Protein AF-A0AA40VUU6-F1 (afdb_monomer_lite)

Sequence (37 aa):
MILTPIRCPHCQDVNICRNGRTSTGKQRYICKNPECH

Radius of gyration: 10.92 Å; chains: 1; bounding box: 24×23×27 Å

Structure (mmCIF, N/CA/C/O backbone):
data_AF-A0AA40VUU6-F1
#
_entry.id   AF-A0AA40VUU6-F1
#
loop_
_atom_site.group_PDB
_atom_site.id
_atom_site.type_symbol
_atom_site.label_atom_id
_atom_site.label_alt_id
_atom_site.label_comp_id
_atom_site.label_asym_id
_atom_site.label_entity_id
_atom_site.label_seq_id
_atom_site.pdbx_PDB_ins_code
_atom_site.Cartn_x
_atom_site.Cartn_y
_atom_site.Cartn_z
_atom_site.occupancy
_atom_site.B_iso_or_equiv
_atom_site.auth_seq_id
_atom_site.auth_comp_id
_atom_site.auth_asym_id
_atom_site.auth_atom_id
_atom_site.pdbx_PDB_model_num
ATOM 1 N N . MET A 1 1 ? -14.286 -14.615 -0.273 1.00 49.72 1 MET A N 1
ATOM 2 C CA . MET A 1 1 ? -13.585 -13.376 0.140 1.00 49.72 1 MET A CA 1
ATOM 3 C C . MET A 1 1 ? -13.109 -12.670 -1.119 1.00 49.72 1 MET A C 1
ATOM 5 O O . MET A 1 1 ? -12.479 -13.325 -1.936 1.00 49.72 1 MET A O 1
ATOM 9 N N . ILE A 1 2 ? -13.443 -11.392 -1.309 1.00 64.25 2 ILE A N 1
ATOM 10 C CA . ILE A 1 2 ? -12.991 -10.598 -2.464 1.00 64.25 2 ILE A CA 1
ATOM 11 C C . ILE A 1 2 ? -11.755 -9.816 -2.016 1.00 64.25 2 ILE A C 1
ATOM 13 O O . ILE A 1 2 ? -11.833 -9.013 -1.089 1.00 64.25 2 ILE A O 1
ATOM 17 N N . LEU A 1 3 ? -10.605 -10.091 -2.631 1.00 70.75 3 LEU A N 1
ATOM 18 C CA . LEU A 1 3 ? -9.364 -9.362 -2.382 1.00 70.75 3 LEU A CA 1
ATOM 19 C C . LEU A 1 3 ? -9.277 -8.227 -3.399 1.00 70.75 3 LEU A C 1
ATOM 21 O O . LEU A 1 3 ? -8.851 -8.441 -4.530 1.00 70.75 3 LEU A O 1
ATOM 25 N N . THR A 1 4 ? -9.713 -7.027 -3.020 1.00 76.75 4 THR A N 1
ATOM 26 C CA . THR A 1 4 ? -9.543 -5.853 -3.881 1.00 76.75 4 THR A CA 1
ATOM 27 C C . THR A 1 4 ? -8.061 -5.477 -3.904 1.00 76.75 4 THR A C 1
ATOM 29 O O . THR A 1 4 ? -7.513 -5.153 -2.843 1.00 76.75 4 THR A O 1
ATOM 32 N N . PRO A 1 5 ? -7.389 -5.519 -5.069 1.00 77.06 5 PRO A N 1
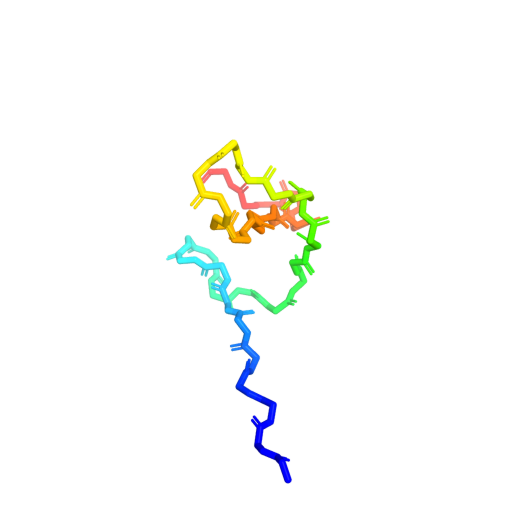ATOM 33 C CA . PRO A 1 5 ? -6.004 -5.100 -5.163 1.00 77.06 5 PRO A CA 1
ATOM 34 C C . PRO A 1 5 ? -5.944 -3.604 -4.878 1.00 77.06 5 PRO A C 1
ATOM 36 O O . PRO A 1 5 ? -6.611 -2.794 -5.524 1.00 77.06 5 PRO A O 1
ATOM 39 N N . ILE A 1 6 ? -5.163 -3.242 -3.870 1.00 81.88 6 ILE A N 1
ATOM 40 C CA . ILE A 1 6 ? -4.885 -1.842 -3.591 1.00 81.88 6 ILE A CA 1
ATOM 41 C C . ILE A 1 6 ? -3.870 -1.410 -4.646 1.00 81.88 6 ILE A C 1
ATOM 43 O O . ILE A 1 6 ? -2.903 -2.116 -4.925 1.00 81.88 6 ILE A O 1
ATOM 47 N N . ARG A 1 7 ? -4.151 -0.285 -5.290 1.00 86.94 7 ARG A N 1
ATOM 48 C CA . ARG A 1 7 ? -3.316 0.29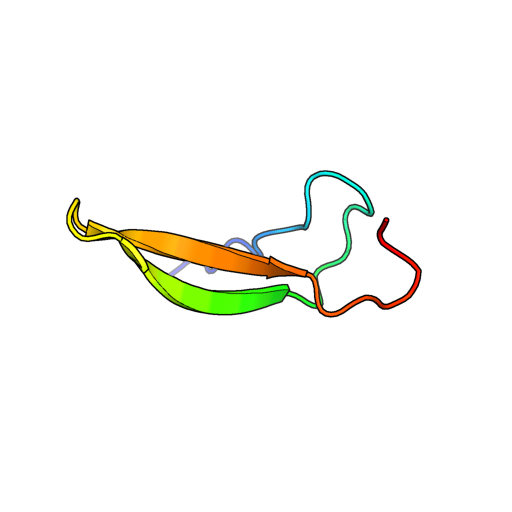2 -6.340 1.00 86.94 7 ARG A CA 1
ATOM 49 C C . ARG A 1 7 ? -2.692 1.569 -5.818 1.00 86.94 7 ARG A C 1
ATOM 51 O O . ARG A 1 7 ? -3.310 2.275 -5.017 1.00 86.94 7 ARG A O 1
ATOM 58 N N . CYS A 1 8 ? -1.473 1.856 -6.252 1.00 85.25 8 CYS A N 1
ATOM 59 C CA . CYS A 1 8 ? -0.853 3.135 -5.957 1.00 85.25 8 CYS A CA 1
ATOM 60 C C . CYS A 1 8 ? -1.684 4.261 -6.599 1.00 85.25 8 CYS A C 1
ATOM 62 O O . CYS A 1 8 ? -1.977 4.175 -7.788 1.00 85.25 8 CYS A O 1
ATOM 64 N N . PRO A 1 9 ? -2.065 5.324 -5.876 1.00 85.25 9 PRO A N 1
ATOM 65 C CA . PRO A 1 9 ? -2.839 6.419 -6.464 1.00 85.25 9 PRO A CA 1
ATOM 66 C C . PRO A 1 9 ? -2.050 7.234 -7.504 1.00 85.25 9 PRO A C 1
ATOM 68 O O . PRO A 1 9 ? -2.663 7.925 -8.306 1.00 85.25 9 PRO A O 1
ATOM 71 N N . HIS A 1 10 ? -0.716 7.135 -7.511 1.00 85.94 10 HIS A N 1
ATOM 72 C CA . HIS A 1 10 ? 0.156 7.876 -8.427 1.00 85.94 10 HIS A CA 1
ATOM 73 C C . HIS A 1 10 ? 0.329 7.151 -9.766 1.00 85.94 10 HIS A C 1
ATOM 75 O O . HIS A 1 10 ? -0.003 7.683 -10.817 1.00 85.94 10 HIS A O 1
ATOM 81 N N . CYS A 1 11 ? 0.807 5.908 -9.721 1.00 87.12 11 CYS A N 1
ATOM 82 C CA . CYS A 1 11 ? 1.127 5.117 -10.911 1.00 87.12 11 CYS A CA 1
ATOM 83 C C . CYS A 1 11 ? 0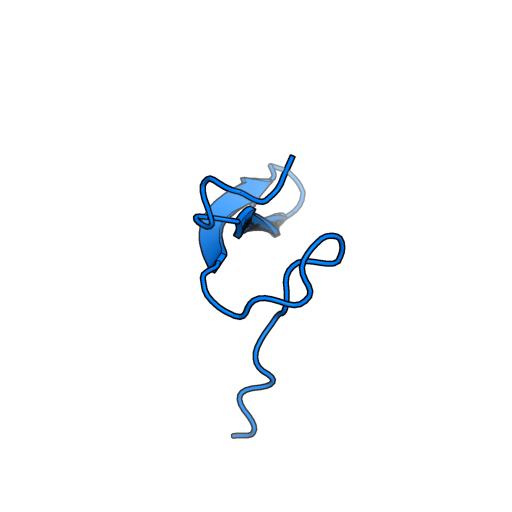.072 4.045 -11.244 1.00 87.12 11 CYS A C 1
ATOM 85 O O . CYS A 1 11 ? 0.239 3.310 -12.208 1.00 87.12 11 CYS A O 1
ATOM 87 N N . GLN A 1 12 ? -0.993 3.907 -10.440 1.00 85.75 12 GLN A N 1
ATOM 88 C CA . GLN A 1 12 ? -2.016 2.842 -10.534 1.00 85.75 12 GLN A CA 1
ATOM 89 C C . GLN A 1 12 ? -1.473 1.410 -10.445 1.00 85.75 12 GLN A C 1
ATOM 91 O O . GLN A 1 12 ? -2.221 0.440 -10.584 1.00 85.75 12 GLN A O 1
ATOM 96 N N . ASP A 1 13 ? -0.190 1.283 -10.127 1.00 86.25 13 ASP A N 1
ATOM 97 C CA . ASP A 1 13 ? 0.502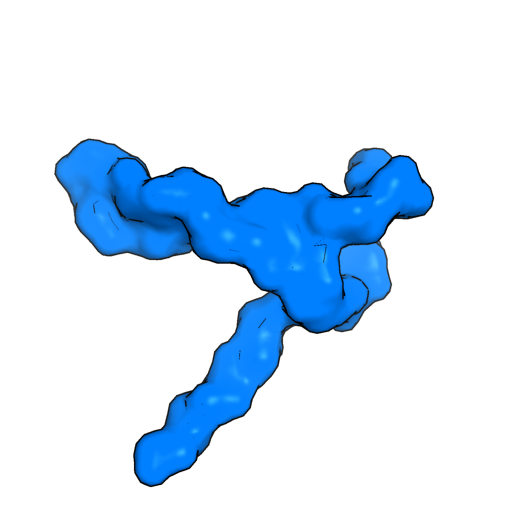 0.017 -10.059 1.00 86.25 13 ASP A CA 1
ATOM 98 C C . ASP A 1 13 ? 0.046 -0.802 -8.844 1.00 86.25 13 ASP A C 1
ATOM 100 O O . ASP A 1 13 ? -0.275 -0.261 -7.776 1.00 86.25 13 ASP A O 1
ATOM 104 N N . VAL A 1 14 ? 0.009 -2.121 -9.010 1.00 86.81 14 VAL A N 1
ATOM 105 C CA . VAL A 1 14 ? -0.333 -3.082 -7.950 1.00 86.81 14 VAL A CA 1
ATOM 106 C C . VAL A 1 14 ? 0.895 -3.520 -7.154 1.00 86.81 14 VAL A C 1
ATOM 108 O O . VAL A 1 14 ? 0.752 -4.211 -6.143 1.00 86.81 14 VAL A O 1
ATOM 111 N N . ASN A 1 15 ? 2.097 -3.110 -7.571 1.00 86.88 15 ASN A N 1
ATOM 112 C CA . ASN A 1 15 ? 3.351 -3.371 -6.880 1.00 86.88 15 ASN A CA 1
ATOM 113 C C . ASN A 1 15 ? 3.487 -2.476 -5.638 1.00 86.88 15 ASN A C 1
ATOM 115 O O . ASN A 1 15 ? 4.282 -1.535 -5.562 1.00 86.88 15 ASN A O 1
ATOM 119 N N . ILE A 1 16 ? 2.644 -2.759 -4.650 1.00 87.75 16 ILE A N 1
ATOM 120 C CA . ILE A 1 16 ? 2.608 -2.095 -3.355 1.00 87.75 16 ILE A CA 1
ATOM 121 C C . ILE A 1 16 ? 2.935 -3.096 -2.243 1.00 87.75 16 ILE A C 1
ATOM 123 O O . ILE A 1 16 ? 2.537 -4.260 -2.267 1.00 87.75 16 ILE A O 1
ATOM 127 N N . CYS A 1 17 ? 3.648 -2.639 -1.220 1.00 86.31 17 CYS A N 1
ATOM 128 C CA . CYS A 1 17 ? 3.960 -3.424 -0.031 1.00 86.31 17 CYS A CA 1
ATOM 129 C C . CYS A 1 17 ? 3.277 -2.839 1.202 1.00 86.31 17 CYS A C 1
ATOM 131 O O . CYS A 1 17 ? 3.111 -1.629 1.333 1.00 86.31 17 CYS A O 1
ATOM 133 N N . ARG A 1 18 ? 2.891 -3.705 2.141 1.00 86.69 18 ARG A N 1
ATOM 134 C CA . ARG A 1 18 ? 2.334 -3.287 3.434 1.00 86.69 18 ARG A CA 1
ATOM 135 C C . ARG A 1 18 ? 3.446 -2.693 4.300 1.00 86.69 18 ARG A C 1
ATOM 137 O O . ARG A 1 18 ? 4.312 -3.420 4.771 1.00 86.69 18 ARG A O 1
ATOM 144 N N . ASN A 1 19 ? 3.399 -1.386 4.541 1.00 86.19 19 ASN A N 1
ATOM 145 C CA . ASN A 1 19 ? 4.389 -0.653 5.334 1.00 86.19 19 ASN A CA 1
ATOM 146 C C . ASN A 1 19 ? 3.939 -0.491 6.796 1.00 86.19 19 ASN A C 1
ATOM 148 O O . ASN A 1 19 ? 3.760 0.624 7.294 1.00 86.19 19 ASN A O 1
ATOM 152 N N . GLY A 1 20 ? 3.698 -1.615 7.471 1.00 87.06 20 GLY A N 1
ATOM 153 C CA . GLY A 1 20 ? 3.210 -1.622 8.852 1.00 87.06 20 GLY A CA 1
ATOM 154 C C . GLY A 1 20 ? 1.845 -0.940 9.026 1.00 87.06 20 GLY A C 1
ATOM 155 O O . GLY A 1 20 ? 1.121 -0.666 8.064 1.00 87.06 20 GLY A O 1
ATOM 156 N N . ARG A 1 21 ? 1.465 -0.687 10.278 1.00 89.44 21 ARG A N 1
ATOM 157 C CA . ARG A 1 21 ? 0.214 -0.003 10.641 1.00 89.44 21 ARG A CA 1
ATOM 158 C C . ARG A 1 21 ? 0.558 1.286 11.376 1.00 89.44 21 ARG A C 1
ATOM 160 O O . ARG A 1 21 ? 1.560 1.343 12.081 1.00 89.44 21 ARG A O 1
ATOM 167 N N . THR A 1 22 ? -0.242 2.330 11.192 1.00 86.56 22 THR A N 1
ATOM 168 C CA . THR A 1 22 ? -0.115 3.545 12.005 1.00 86.56 22 THR A CA 1
ATOM 169 C C . THR A 1 22 ? -0.531 3.263 13.446 1.00 86.56 22 THR A C 1
ATOM 171 O O . THR A 1 22 ? -1.284 2.324 13.702 1.00 86.56 22 THR A O 1
ATOM 174 N N . SER A 1 23 ? -0.131 4.129 14.382 1.00 85.56 23 SER A N 1
ATOM 175 C CA . SER A 1 23 ? -0.589 4.085 15.782 1.00 85.56 23 SER A CA 1
ATOM 176 C C . SER A 1 23 ? -2.118 4.170 15.915 1.00 85.56 23 SER A C 1
ATOM 178 O O . SER A 1 23 ? -2.683 3.749 16.913 1.00 85.56 23 SER A O 1
ATOM 180 N N . THR A 1 24 ? -2.797 4.674 14.880 1.00 88.19 24 THR A N 1
ATOM 181 C CA . THR A 1 24 ? -4.262 4.730 14.752 1.00 88.19 24 THR A CA 1
ATOM 182 C C . THR A 1 24 ? -4.879 3.480 14.104 1.00 88.19 24 THR A C 1
ATOM 184 O O . THR A 1 24 ? -6.066 3.467 13.795 1.00 88.19 24 THR A O 1
ATOM 187 N N . GLY A 1 25 ? -4.088 2.434 13.844 1.00 86.69 25 GLY A N 1
ATOM 188 C CA . GLY A 1 25 ? -4.541 1.146 13.308 1.00 86.69 25 GLY A CA 1
ATOM 189 C C . GL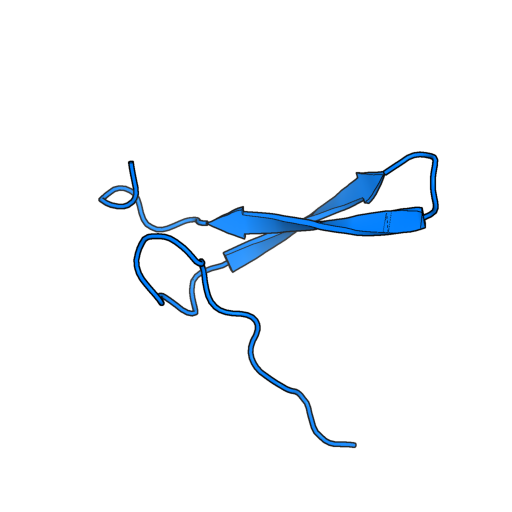Y A 1 25 ? -4.722 1.081 11.786 1.00 86.69 25 GLY A C 1
ATOM 190 O O . GLY A 1 25 ? -4.999 -0.003 11.256 1.00 86.69 25 GLY A O 1
ATOM 191 N N . LYS A 1 26 ? -4.526 2.194 11.060 1.00 87.94 26 LYS A N 1
ATOM 192 C CA . LYS A 1 26 ? -4.640 2.232 9.594 1.00 87.94 26 LYS A CA 1
ATOM 193 C C . LYS A 1 26 ? -3.463 1.501 8.951 1.00 87.94 26 LYS A C 1
ATOM 195 O O . LYS A 1 26 ? -2.303 1.733 9.288 1.00 87.94 26 LYS A O 1
ATOM 200 N N . GLN A 1 27 ? -3.767 0.620 8.003 1.00 87.56 27 GLN A N 1
ATOM 201 C CA . GLN A 1 27 ? -2.750 -0.070 7.216 1.00 87.56 27 GLN A CA 1
ATOM 202 C C . GLN A 1 27 ? -2.085 0.926 6.266 1.00 87.56 27 GLN A C 1
ATOM 204 O O . GLN A 1 27 ? -2.769 1.610 5.504 1.00 87.56 27 GLN A O 1
ATOM 209 N N . ARG A 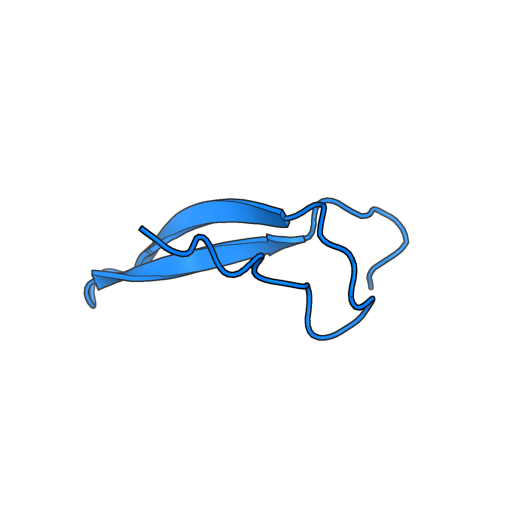1 28 ? -0.754 0.994 6.298 1.00 87.69 28 ARG A N 1
ATOM 210 C CA . ARG A 1 28 ? 0.019 1.764 5.325 1.00 87.69 28 ARG A CA 1
ATOM 211 C C . ARG A 1 28 ? 0.455 0.868 4.180 1.00 87.69 28 ARG A C 1
ATOM 213 O O . ARG A 1 28 ? 0.779 -0.306 4.385 1.00 87.69 28 ARG A O 1
ATOM 220 N N . TYR A 1 29 ? 0.483 1.450 2.993 1.00 86.69 29 TYR A N 1
ATOM 221 C CA . TYR A 1 29 ? 0.996 0.832 1.783 1.00 86.69 29 TYR A CA 1
ATOM 222 C C . TYR A 1 29 ? 2.070 1.745 1.210 1.00 86.69 29 TYR A C 1
ATOM 224 O O . TYR A 1 29 ? 1.903 2.962 1.217 1.00 86.69 29 TYR A O 1
ATOM 232 N N . ILE A 1 30 ? 3.169 1.156 0.761 1.00 86.00 30 ILE A N 1
ATOM 233 C CA . ILE A 1 30 ? 4.239 1.852 0.055 1.00 86.00 30 ILE A CA 1
ATOM 234 C C . ILE A 1 30 ? 4.315 1.292 -1.358 1.00 86.00 30 ILE A C 1
ATOM 236 O O . ILE A 1 30 ? 4.290 0.072 -1.537 1.00 86.00 30 ILE A O 1
ATOM 240 N N . CYS A 1 31 ? 4.359 2.168 -2.358 1.00 88.50 31 CYS A N 1
ATOM 241 C CA . CYS A 1 31 ? 4.598 1.739 -3.726 1.00 88.50 31 CYS A CA 1
ATOM 242 C C . CYS A 1 31 ? 6.063 1.331 -3.868 1.00 88.50 31 CYS A C 1
ATOM 244 O O . CYS A 1 31 ? 6.952 2.040 -3.406 1.00 88.50 31 CYS A O 1
ATOM 246 N N . LYS A 1 32 ? 6.301 0.161 -4.460 1.00 87.31 32 LYS A N 1
ATOM 247 C CA . LYS A 1 32 ? 7.643 -0.340 -4.766 1.00 87.31 32 LYS A CA 1
ATOM 248 C C . LYS A 1 32 ? 8.070 -0.048 -6.198 1.00 87.31 32 LYS A C 1
ATOM 250 O O . LYS A 1 32 ? 9.159 -0.459 -6.582 1.00 87.31 32 LYS A O 1
ATOM 255 N N . ASN A 1 33 ? 7.229 0.619 -6.980 1.00 84.94 33 ASN A N 1
ATOM 256 C CA . ASN A 1 33 ? 7.589 0.986 -8.333 1.00 84.94 33 ASN A CA 1
ATOM 257 C C . ASN A 1 33 ? 8.621 2.133 -8.286 1.00 84.94 33 ASN A C 1
ATOM 259 O O . ASN A 1 33 ? 8.272 3.209 -7.802 1.00 84.94 33 ASN A O 1
ATOM 263 N N . PRO A 1 34 ? 9.873 1.925 -8.739 1.00 81.75 34 PRO A N 1
ATOM 264 C CA . PRO A 1 34 ? 10.925 2.941 -8.662 1.00 81.75 34 PRO A CA 1
ATOM 265 C C . PRO A 1 34 ? 10.657 4.147 -9.568 1.00 81.75 34 PRO A C 1
ATOM 267 O O . PRO A 1 34 ? 11.190 5.217 -9.315 1.00 81.75 34 PRO A O 1
ATOM 270 N N . GLU A 1 35 ? 9.812 3.993 -10.589 1.00 82.88 35 GLU A N 1
ATOM 271 C CA . GLU A 1 35 ? 9.389 5.093 -11.468 1.00 82.88 35 GLU A CA 1
ATOM 272 C C . GLU A 1 35 ? 8.235 5.922 -10.875 1.00 82.88 35 GLU A C 1
ATOM 274 O O . GLU A 1 35 ? 7.818 6.926 -11.448 1.00 82.88 35 GLU A O 1
ATOM 279 N N . CYS A 1 36 ? 7.691 5.505 -9.729 1.00 78.12 36 CYS A N 1
ATOM 280 C CA . CYS A 1 36 ? 6.577 6.168 -9.064 1.00 78.12 36 CYS A CA 1
ATOM 281 C C . CYS A 1 36 ? 7.130 7.218 -8.089 1.00 78.12 36 CYS A C 1
ATOM 283 O O . CYS A 1 36 ? 7.479 6.894 -6.953 1.00 78.12 36 CYS A O 1
ATOM 285 N N . HIS A 1 37 ? 7.239 8.456 -8.578 1.00 66.25 37 HIS A N 1
ATOM 286 C CA . HIS A 1 37 ? 7.685 9.640 -7.838 1.00 66.25 37 HIS A CA 1
ATOM 287 C C . HIS A 1 37 ? 6.513 10.504 -7.355 1.00 66.25 37 HIS A C 1
ATOM 289 O O . HIS A 1 37 ? 5.510 10.631 -8.097 1.00 66.25 37 HIS A O 1
#

InterPro domains:
  IPR003220 InsA N-terminal zinc ribbon domain [PF03811] (6-33)

pLDDT: mean 83.05, std 8.07, range [49.72, 89.44]

Organism: NCBI:txid2593771

Secondary structure (DSSP, 8-state):
---PPP--TTT--S-EEEEEE-TTSPEEEEE--TT--

Foldseek 3Di:
DDDDQDADPQPRHSQWDFPDAPPVRHTDIDHPPPPRD